Protein AF-A0A7G2K1G3-F1 (afdb_monomer)

Radius of gyration: 15.49 Å; Cα contacts (8 Å, |Δi|>4): 149; chains: 1; bounding box: 40×30×33 Å

InterPro domains:
  IPR025885 PapC, N-terminal domain [PF13954] (9-101)
  IPR037224 PapC, N-terminal domain superfamily [G3DSA:3.10.20.410] (3-102)
  IPR037224 PapC, N-terminal domain superfamily [SSF141729] (5-101)

Structure (mmCIF, N/CA/C/O backbone):
data_AF-A0A7G2K1G3-F1
#
_entry.id   AF-A0A7G2K1G3-F1
#
loop_
_atom_site.group_PDB
_atom_site.id
_atom_site.type_symbol
_atom_site.label_atom_id
_atom_site.label_alt_id
_atom_site.label_comp_id
_atom_site.label_asym_id
_atom_site.label_entity_id
_atom_site.label_seq_id
_atom_site.pdbx_PDB_ins_code
_atom_site.Cartn_x
_atom_site.Cartn_y
_atom_site.Cartn_z
_atom_site.occupancy
_atom_site.B_iso_or_equiv
_atom_site.auth_seq_id
_atom_site.auth_comp_id
_atom_site.auth_asym_id
_atom_site.auth_atom_id
_atom_site.pdbx_PDB_model_num
ATOM 1 N N . ASP A 1 1 ? 24.166 -9.819 -7.428 1.00 55.44 1 ASP A N 1
ATOM 2 C CA . ASP A 1 1 ? 25.303 -9.800 -8.369 1.00 55.44 1 ASP A CA 1
ATOM 3 C C . ASP A 1 1 ? 24.760 -9.718 -9.796 1.00 55.44 1 ASP A C 1
ATOM 5 O O . ASP A 1 1 ? 23.982 -10.578 -10.192 1.00 55.44 1 ASP A O 1
ATOM 9 N N . GLY A 1 2 ? 25.090 -8.649 -10.530 1.00 58.94 2 GLY A N 1
ATOM 10 C CA . GLY A 1 2 ? 24.570 -8.360 -11.876 1.00 58.94 2 GLY A CA 1
ATOM 11 C C . GLY A 1 2 ? 25.213 -9.184 -13.000 1.00 58.94 2 GLY A C 1
ATOM 12 O O . GLY A 1 2 ? 24.825 -9.034 -14.161 1.00 58.94 2 GLY A O 1
ATOM 13 N N . ALA A 1 3 ? 26.178 -10.052 -12.678 1.00 68.38 3 ALA A N 1
ATOM 14 C CA . ALA A 1 3 ? 26.830 -10.943 -13.637 1.00 68.38 3 ALA A CA 1
ATOM 15 C C . ALA A 1 3 ? 25.853 -11.940 -14.290 1.00 68.38 3 ALA A C 1
ATOM 17 O O . ALA A 1 3 ? 25.977 -12.237 -15.475 1.00 68.38 3 ALA A O 1
ATOM 18 N N . TYR A 1 4 ? 24.826 -12.380 -13.557 1.00 69.38 4 TYR A N 1
ATOM 19 C CA . TYR A 1 4 ? 23.810 -13.319 -14.055 1.00 69.38 4 TYR A CA 1
ATOM 20 C C . TYR A 1 4 ? 22.810 -12.700 -15.044 1.00 69.38 4 TYR A C 1
ATOM 22 O O . TYR A 1 4 ? 22.056 -13.423 -15.686 1.00 69.38 4 TYR A O 1
ATOM 30 N N . TRP A 1 5 ? 22.823 -11.373 -15.194 1.00 64.75 5 TRP A N 1
ATOM 31 C CA . TRP A 1 5 ? 21.846 -10.611 -15.981 1.00 64.75 5 TRP A CA 1
ATOM 32 C C . TRP A 1 5 ? 22.501 -9.816 -17.119 1.00 64.75 5 TRP A C 1
ATOM 34 O O . TRP A 1 5 ? 22.005 -8.772 -17.532 1.00 64.75 5 TRP A O 1
ATOM 44 N N . GLY A 1 6 ? 23.647 -10.288 -17.621 1.00 63.69 6 GLY A N 1
ATOM 45 C CA . GLY A 1 6 ? 24.329 -9.668 -18.763 1.00 63.69 6 GLY A CA 1
ATOM 46 C C . GLY A 1 6 ? 25.130 -8.405 -18.426 1.00 63.69 6 GLY A C 1
ATOM 47 O O . GLY A 1 6 ? 25.410 -7.609 -19.322 1.00 63.69 6 GLY A O 1
ATOM 48 N N . GLY A 1 7 ? 25.519 -8.232 -17.158 1.00 55.44 7 GLY A N 1
ATOM 49 C CA . GLY A 1 7 ? 26.252 -7.062 -16.683 1.00 55.44 7 GLY A CA 1
ATOM 50 C C . GLY A 1 7 ? 25.313 -5.868 -16.579 1.00 55.44 7 GLY A C 1
ATOM 51 O O . GLY A 1 7 ? 25.124 -5.141 -17.549 1.00 55.44 7 GLY A O 1
ATOM 52 N N . GLY A 1 8 ? 24.724 -5.684 -15.395 1.00 53.75 8 GLY A N 1
ATOM 53 C CA . GLY A 1 8 ? 23.623 -4.756 -15.097 1.00 53.75 8 GLY A CA 1
ATOM 54 C C . GLY A 1 8 ? 23.668 -3.342 -15.698 1.00 53.75 8 GLY A C 1
ATOM 55 O O . GLY A 1 8 ? 22.626 -2.725 -15.891 1.00 53.75 8 GLY A O 1
ATOM 56 N N . SER A 1 9 ? 24.844 -2.853 -16.084 1.00 54.41 9 SER A N 1
ATOM 57 C CA . SER A 1 9 ? 25.046 -1.592 -16.801 1.00 54.41 9 SER A CA 1
ATOM 58 C C . SER A 1 9 ? 24.515 -1.577 -18.246 1.00 54.41 9 SER A C 1
ATOM 60 O O . SER A 1 9 ? 24.210 -0.503 -18.751 1.00 54.41 9 SER A O 1
ATOM 62 N N . LYS A 1 10 ? 24.384 -2.727 -18.930 1.00 55.06 10 LYS A N 1
ATOM 63 C CA . LYS A 1 10 ? 23.878 -2.789 -20.321 1.00 55.06 10 LYS A CA 1
ATOM 64 C C . LYS A 1 10 ? 22.357 -2.661 -20.442 1.00 55.06 10 LYS A C 1
ATOM 66 O O . LYS A 1 10 ? 21.879 -2.312 -21.515 1.00 55.06 10 LYS A O 1
ATOM 71 N N . LEU A 1 11 ? 21.616 -2.948 -19.371 1.00 61.38 11 LEU A N 1
ATOM 72 C CA . LEU A 1 11 ? 20.148 -2.910 -19.356 1.00 61.38 11 LEU A CA 1
ATOM 73 C C . LEU A 1 11 ? 19.586 -1.654 -18.670 1.00 61.38 11 LEU A C 1
ATOM 75 O O . LEU A 1 11 ? 18.374 -1.476 -18.651 1.00 61.38 11 LEU A O 1
ATOM 79 N N . GLY A 1 12 ? 20.440 -0.795 -18.094 1.00 61.91 12 GLY A N 1
ATOM 80 C CA . GLY A 1 12 ? 19.996 0.386 -17.339 1.00 61.91 12 GLY A CA 1
ATOM 81 C C . GLY A 1 12 ? 19.204 0.046 -16.070 1.00 61.91 12 GLY A C 1
ATOM 82 O O . GLY A 1 12 ? 18.481 0.892 -15.555 1.00 61.91 12 GLY A O 1
ATOM 83 N N . VAL A 1 13 ? 19.315 -1.191 -15.577 1.00 62.62 13 VAL A N 1
ATOM 84 C CA . VAL A 1 13 ? 18.570 -1.676 -14.411 1.00 62.62 13 VAL A CA 1
ATOM 85 C C . VAL A 1 13 ?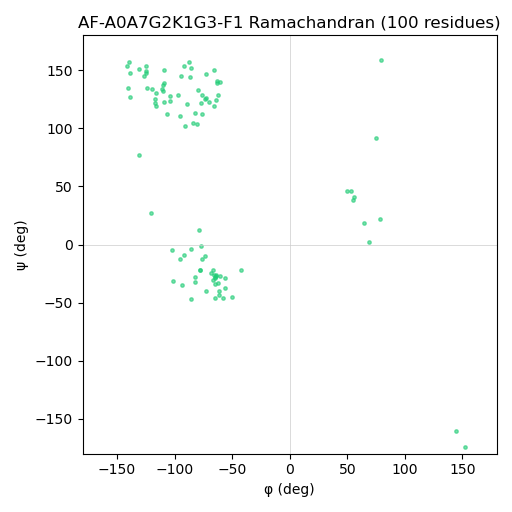 19.370 -1.383 -13.146 1.00 62.62 13 VAL A C 1
ATOM 87 O O . VAL A 1 13 ? 20.498 -1.853 -12.988 1.00 62.62 13 VAL A O 1
ATOM 90 N N . ASP A 1 14 ? 18.777 -0.624 -12.227 1.00 67.62 14 ASP A N 1
ATOM 91 C CA . ASP A 1 14 ? 19.363 -0.341 -10.919 1.00 67.62 14 ASP A CA 1
ATOM 92 C C . ASP A 1 14 ? 19.065 -1.474 -9.925 1.00 67.62 14 ASP A C 1
ATOM 94 O O . ASP A 1 14 ? 17.959 -1.608 -9.395 1.00 67.62 14 ASP A O 1
ATOM 98 N N . PHE A 1 15 ? 20.084 -2.292 -9.654 1.00 68.19 15 PHE A N 1
ATOM 99 C CA . PHE A 1 15 ? 19.970 -3.439 -8.754 1.00 68.19 15 PHE A CA 1
ATOM 100 C C . PHE A 1 15 ? 19.958 -3.069 -7.268 1.00 68.19 15 PHE A C 1
ATOM 102 O O . PHE A 1 15 ? 19.623 -3.918 -6.441 1.00 68.19 15 PHE A O 1
ATOM 109 N N . SER A 1 16 ? 20.302 -1.827 -6.906 1.00 67.19 16 SER A N 1
ATOM 110 C CA . SER A 1 16 ? 20.270 -1.382 -5.508 1.00 67.19 16 SER A CA 1
ATOM 111 C C . SER A 1 16 ? 18.859 -1.469 -4.911 1.00 67.19 16 SER A C 1
ATOM 113 O O . SER A 1 16 ? 18.703 -1.725 -3.714 1.00 67.19 16 SER A O 1
ATOM 115 N N . ARG A 1 17 ? 17.836 -1.374 -5.771 1.00 65.75 17 ARG A N 1
ATOM 116 C CA . ARG A 1 17 ? 16.416 -1.478 -5.422 1.00 65.75 17 ARG A CA 1
ATOM 117 C C . ARG A 1 17 ? 16.027 -2.862 -4.890 1.00 65.75 17 ARG A C 1
ATOM 119 O O . ARG A 1 17 ? 15.140 -2.940 -4.052 1.00 65.75 17 ARG A O 1
ATOM 126 N N . PHE A 1 18 ? 16.717 -3.936 -5.287 1.00 68.25 18 PHE A N 1
ATOM 127 C CA . PHE A 1 18 ? 16.395 -5.314 -4.869 1.00 68.25 18 PHE A CA 1
ATOM 128 C C . PHE A 1 18 ? 17.137 -5.783 -3.612 1.00 68.25 18 PHE A C 1
ATOM 130 O O . PHE A 1 18 ? 16.811 -6.828 -3.056 1.00 68.25 18 PHE A O 1
ATOM 137 N N . ASN A 1 19 ? 18.119 -5.023 -3.125 1.00 64.44 19 ASN A N 1
ATOM 138 C CA . ASN A 1 19 ? 18.902 -5.391 -1.938 1.00 64.44 19 ASN A CA 1
ATOM 139 C C . ASN A 1 19 ? 18.169 -5.104 -0.611 1.00 64.44 19 ASN A C 1
ATOM 141 O O . ASN A 1 19 ? 18.787 -5.108 0.454 1.00 64.44 19 ASN A O 1
ATOM 145 N N . GLN A 1 20 ? 16.865 -4.821 -0.657 1.00 64.31 20 GLN A N 1
ATOM 146 C CA . GLN A 1 20 ? 16.078 -4.352 0.480 1.00 64.31 20 GLN A CA 1
ATOM 147 C C . GLN A 1 20 ? 14.844 -5.237 0.690 1.00 64.31 20 GLN A C 1
ATOM 149 O O . GLN A 1 20 ? 14.261 -5.746 -0.265 1.00 64.31 20 GLN A O 1
ATOM 154 N N . LYS A 1 21 ? 14.441 -5.445 1.952 1.00 62.66 21 LYS A N 1
ATOM 155 C CA . LYS A 1 21 ? 13.240 -6.236 2.273 1.00 62.66 21 LYS A CA 1
ATOM 156 C C . LYS A 1 21 ? 11.988 -5.566 1.696 1.00 62.66 21 LYS A C 1
ATOM 158 O O . LYS A 1 21 ? 11.842 -4.355 1.829 1.00 62.66 21 LYS A O 1
ATOM 163 N N . ASN A 1 22 ? 11.082 -6.377 1.143 1.00 63.59 22 ASN A N 1
ATOM 164 C CA . ASN A 1 22 ? 9.821 -5.939 0.533 1.00 63.59 22 ASN A CA 1
ATOM 165 C C . ASN A 1 22 ? 10.014 -4.886 -0.582 1.00 63.59 22 ASN A C 1
ATOM 167 O O . ASN A 1 22 ? 9.296 -3.891 -0.658 1.00 63.59 22 ASN A O 1
ATOM 171 N N . ALA A 1 23 ? 11.040 -5.082 -1.413 1.00 74.88 23 ALA A N 1
ATOM 172 C CA . ALA A 1 23 ? 11.273 -4.258 -2.587 1.00 74.88 23 ALA A CA 1
ATOM 173 C C . ALA A 1 23 ? 10.239 -4.566 -3.678 1.00 74.88 23 ALA A C 1
ATOM 175 O O . ALA A 1 23 ? 10.092 -5.709 -4.110 1.00 74.88 23 ALA A O 1
ATOM 176 N N . VAL A 1 24 ? 9.561 -3.524 -4.144 1.00 86.81 24 VAL A N 1
ATOM 177 C CA . VAL A 1 24 ? 8.601 -3.553 -5.249 1.00 86.81 24 VAL A CA 1
ATOM 178 C C . VAL A 1 24 ? 9.033 -2.527 -6.292 1.00 86.81 24 VAL A C 1
ATOM 180 O O . VAL A 1 24 ? 9.690 -1.538 -5.959 1.00 86.81 24 VAL A O 1
ATOM 183 N N . LEU A 1 25 ? 8.732 -2.786 -7.562 1.00 88.56 25 LEU A N 1
ATOM 184 C CA . LEU A 1 25 ? 8.952 -1.810 -8.625 1.00 88.56 25 LEU A CA 1
ATOM 185 C C . LEU A 1 25 ? 7.741 -0.870 -8.716 1.00 88.56 25 LEU A C 1
ATOM 187 O O . LEU A 1 25 ? 6.633 -1.268 -8.355 1.00 88.56 25 LEU A O 1
ATOM 191 N N . PRO A 1 26 ? 7.921 0.378 -9.174 1.00 91.62 26 PRO A N 1
ATOM 192 C CA . PRO A 1 26 ? 6.783 1.241 -9.452 1.00 91.62 26 PRO A CA 1
ATOM 193 C C . PRO A 1 26 ? 5.934 0.625 -10.571 1.00 91.62 26 PRO A C 1
ATOM 195 O O . PRO A 1 26 ? 6.462 0.066 -11.535 1.00 91.62 26 PRO A O 1
ATOM 198 N N . GLY A 1 27 ? 4.616 0.725 -10.442 1.00 93.12 27 GLY A N 1
ATOM 199 C CA . GLY A 1 27 ? 3.674 0.123 -11.375 1.00 93.12 27 GLY A CA 1
ATOM 200 C C . GLY A 1 27 ? 2.334 -0.216 -10.738 1.00 93.12 27 GLY A C 1
ATOM 201 O O . GLY A 1 27 ? 2.072 0.103 -9.576 1.00 93.12 27 GLY A O 1
ATOM 202 N N . GLU A 1 28 ? 1.490 -0.877 -11.523 1.00 94.81 28 GLU A N 1
ATOM 203 C CA . GLU A 1 28 ? 0.190 -1.377 -11.087 1.00 94.81 28 GLU A CA 1
ATOM 204 C C . GLU A 1 28 ? 0.201 -2.900 -10.984 1.00 94.81 28 GLU A C 1
ATOM 206 O O . GLU A 1 28 ? 0.747 -3.588 -11.849 1.00 94.81 28 GLU A O 1
ATOM 211 N N . TYR A 1 29 ? -0.422 -3.421 -9.930 1.00 93.94 29 TYR A N 1
ATOM 212 C CA . TYR A 1 29 ? -0.458 -4.848 -9.630 1.00 93.94 29 TYR A CA 1
ATOM 213 C C . TYR A 1 29 ? -1.850 -5.236 -9.145 1.00 93.94 29 TYR A C 1
ATOM 215 O O . TYR A 1 29 ? -2.357 -4.650 -8.191 1.00 93.94 29 TYR A O 1
ATOM 223 N N . ASP A 1 30 ? -2.460 -6.241 -9.764 1.00 94.94 30 ASP A N 1
ATOM 224 C CA . ASP A 1 30 ? -3.663 -6.859 -9.210 1.00 94.94 30 ASP A CA 1
ATOM 225 C C . ASP A 1 30 ? -3.243 -7.779 -8.056 1.00 94.94 30 ASP A C 1
ATOM 227 O O . ASP A 1 30 ? -2.422 -8.680 -8.243 1.00 94.94 30 ASP A O 1
ATOM 231 N N . ALA A 1 31 ? -3.764 -7.526 -6.854 1.00 93.88 31 ALA A N 1
ATOM 232 C CA . ALA A 1 31 ? -3.347 -8.236 -5.649 1.00 93.88 31 ALA A CA 1
ATOM 233 C C . ALA A 1 31 ? -4.524 -8.589 -4.737 1.00 93.88 31 ALA A C 1
ATOM 235 O O . ALA A 1 31 ? -5.494 -7.836 -4.617 1.00 93.88 31 ALA A O 1
ATOM 236 N N . GLU A 1 32 ? -4.386 -9.719 -4.041 1.00 95.44 32 GLU A N 1
ATOM 237 C CA . GLU A 1 32 ? -5.248 -10.081 -2.921 1.00 95.44 32 GLU A CA 1
ATOM 238 C C . GLU A 1 32 ? -4.894 -9.213 -1.703 1.00 95.44 32 GLU A C 1
ATOM 240 O O . GLU A 1 32 ? -3.745 -9.177 -1.260 1.00 95.44 32 GLU A O 1
ATOM 245 N N . VAL A 1 33 ? -5.884 -8.528 -1.132 1.00 95.31 33 VAL A N 1
ATOM 246 C CA . VAL A 1 33 ? -5.717 -7.695 0.061 1.00 95.31 33 VAL A CA 1
ATOM 247 C C . VAL A 1 33 ? -6.275 -8.403 1.285 1.00 95.31 33 VAL A C 1
ATOM 249 O O . VAL A 1 33 ? -7.436 -8.827 1.332 1.00 95.31 33 VAL A O 1
ATOM 252 N N . ARG A 1 34 ? -5.432 -8.479 2.318 1.00 95.00 34 ARG A N 1
ATOM 253 C CA . ARG A 1 34 ? -5.781 -8.971 3.650 1.00 95.00 34 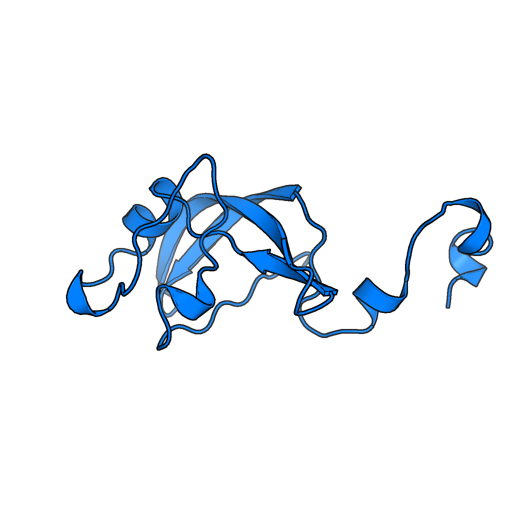ARG A CA 1
ATOM 254 C C . ARG A 1 34 ? -5.559 -7.882 4.687 1.00 95.00 34 ARG A C 1
ATOM 256 O O . ARG A 1 34 ? -4.496 -7.273 4.727 1.00 95.00 34 ARG A O 1
ATOM 263 N N . VAL A 1 35 ? -6.536 -7.694 5.567 1.00 93.69 35 VAL A N 1
ATOM 264 C CA . VAL A 1 35 ? -6.453 -6.768 6.704 1.00 93.69 35 VAL A CA 1
ATOM 265 C C . VAL A 1 35 ? -6.563 -7.585 7.977 1.00 93.69 35 VAL A C 1
ATOM 267 O O . VAL A 1 35 ? -7.535 -8.316 8.156 1.00 93.69 35 VAL A O 1
ATOM 270 N N . ASN A 1 36 ? -5.554 -7.506 8.847 1.00 92.12 36 ASN A N 1
ATOM 271 C CA . ASN A 1 36 ? -5.488 -8.298 10.082 1.00 92.12 36 ASN A CA 1
ATOM 272 C C . ASN A 1 36 ? -5.756 -9.796 9.839 1.00 92.12 36 ASN A C 1
ATOM 274 O O . ASN A 1 36 ? -6.527 -10.434 10.551 1.00 92.12 36 ASN A O 1
ATOM 278 N N . ASN A 1 37 ? -5.120 -10.347 8.799 1.00 92.56 37 ASN A N 1
ATOM 279 C CA . ASN A 1 37 ? -5.243 -11.741 8.359 1.00 92.56 37 ASN A CA 1
ATOM 280 C C . ASN A 1 37 ? -6.602 -12.142 7.742 1.00 92.56 37 ASN A C 1
ATOM 282 O O . ASN A 1 37 ? -6.772 -13.296 7.344 1.00 92.56 37 ASN A O 1
ATOM 286 N N . VAL A 1 38 ? -7.547 -11.207 7.605 1.00 95.06 38 VAL A N 1
ATOM 287 C CA . VAL A 1 38 ? -8.862 -11.429 6.986 1.00 95.06 38 VAL A CA 1
ATOM 288 C C . VAL A 1 38 ? -8.836 -10.992 5.524 1.00 95.06 38 VAL A C 1
ATOM 290 O O . VAL A 1 38 ? -8.445 -9.867 5.220 1.00 95.06 38 VAL A O 1
ATOM 293 N N . LEU A 1 39 ? -9.272 -11.875 4.623 1.00 95.12 39 LEU A N 1
ATOM 294 C CA . LEU A 1 39 ? -9.416 -11.582 3.197 1.00 95.12 39 LEU A CA 1
ATOM 295 C C . LEU A 1 39 ? -10.479 -10.499 2.969 1.00 95.12 39 LEU A C 1
ATOM 297 O O . LEU A 1 39 ? -11.625 -10.671 3.381 1.00 95.12 39 LEU A O 1
ATOM 301 N N . LYS A 1 40 ? -10.099 -9.411 2.294 1.00 95.44 40 LYS A N 1
ATOM 302 C CA . LYS A 1 40 ? -11.013 -8.334 1.883 1.00 95.44 40 LYS A CA 1
ATOM 303 C C . LYS A 1 40 ? -11.404 -8.430 0.409 1.00 95.44 40 LYS A C 1
ATOM 305 O O . LYS A 1 40 ? -12.531 -8.096 0.062 1.00 95.44 40 LYS A O 1
ATOM 310 N N . GLY A 1 41 ? -10.515 -8.941 -0.441 1.00 95.25 41 GLY A N 1
ATOM 311 C CA . GLY A 1 41 ? -10.785 -9.158 -1.861 1.00 95.25 41 GLY A CA 1
ATOM 312 C C . GLY A 1 41 ? -9.558 -8.904 -2.723 1.00 95.25 41 GLY A C 1
ATOM 313 O O . GLY A 1 41 ? -8.437 -8.912 -2.222 1.00 95.25 41 GLY A O 1
ATOM 314 N N . ASN A 1 42 ? -9.785 -8.678 -4.016 1.00 96.06 42 ASN A N 1
ATOM 315 C CA . ASN A 1 42 ? -8.739 -8.323 -4.970 1.00 96.06 42 ASN A CA 1
ATOM 316 C C . ASN A 1 42 ? -8.920 -6.874 -5.413 1.00 96.06 42 ASN A C 1
ATOM 318 O O . ASN A 1 42 ? -10.034 -6.475 -5.758 1.00 96.06 42 ASN A O 1
ATOM 322 N N . VAL A 1 43 ? -7.837 -6.105 -5.435 1.00 96.00 43 VAL A N 1
ATOM 323 C CA . VAL A 1 43 ? -7.830 -4.720 -5.919 1.00 96.00 43 VAL A CA 1
ATOM 324 C C . VAL A 1 43 ? -6.544 -4.448 -6.680 1.00 96.00 43 VAL A C 1
ATOM 326 O O . VAL A 1 43 ? -5.508 -5.073 -6.437 1.00 96.00 43 VAL A O 1
ATOM 329 N N . ARG A 1 44 ? -6.619 -3.496 -7.606 1.00 96.06 44 ARG A N 1
ATOM 330 C CA . ARG A 1 44 ? -5.448 -2.971 -8.289 1.00 96.06 44 ARG A CA 1
ATOM 331 C C . ARG A 1 44 ? -4.693 -2.028 -7.360 1.00 96.06 44 ARG A C 1
ATOM 333 O O . ARG A 1 44 ? -5.191 -0.963 -7.004 1.00 96.06 44 ARG A O 1
ATOM 340 N N . LEU A 1 45 ? -3.499 -2.438 -6.959 1.00 96.00 45 LEU A N 1
ATOM 341 C CA . LEU A 1 45 ? -2.564 -1.633 -6.188 1.00 96.00 45 LEU A CA 1
ATOM 342 C C . LEU A 1 45 ? -1.707 -0.793 -7.129 1.00 96.00 45 LEU A C 1
ATOM 344 O O . LEU A 1 45 ? -1.293 -1.272 -8.184 1.00 96.00 45 LEU A O 1
ATOM 348 N N . ARG A 1 46 ? -1.378 0.428 -6.706 1.00 96.44 46 ARG A N 1
ATOM 349 C CA . ARG A 1 46 ? -0.435 1.310 -7.396 1.00 96.44 46 ARG A CA 1
ATOM 350 C C . ARG A 1 46 ? 0.760 1.580 -6.495 1.00 96.44 46 ARG A C 1
ATOM 352 O O . ARG A 1 46 ? 0.595 2.057 -5.374 1.00 96.44 46 ARG A O 1
ATOM 359 N N . PHE A 1 47 ? 1.955 1.311 -7.002 1.00 95.50 47 PHE A N 1
ATOM 360 C CA . PHE A 1 47 ? 3.213 1.709 -6.383 1.00 95.50 47 PHE A CA 1
ATOM 361 C C . PHE A 1 47 ? 3.866 2.800 -7.229 1.00 95.50 47 PHE A C 1
ATOM 363 O O . PHE A 1 47 ? 3.960 2.664 -8.449 1.00 95.50 47 PHE A O 1
ATOM 370 N N . ALA A 1 48 ? 4.320 3.878 -6.597 1.00 94.19 48 ALA A N 1
ATOM 371 C CA . ALA A 1 48 ? 4.988 4.989 -7.275 1.00 94.19 48 ALA A CA 1
ATOM 372 C C . ALA A 1 48 ? 6.359 5.257 -6.656 1.00 94.19 48 ALA A C 1
ATOM 374 O O . ALA A 1 48 ? 6.536 5.060 -5.454 1.00 94.19 48 ALA A O 1
ATOM 375 N N . ASP A 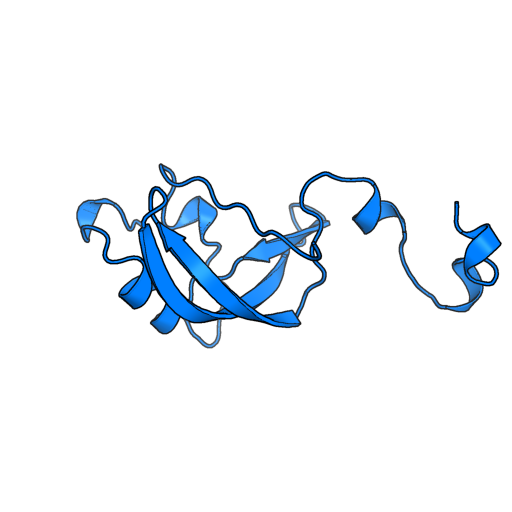1 49 ? 7.315 5.707 -7.473 1.00 92.75 49 ASP A N 1
ATOM 376 C CA . ASP A 1 49 ? 8.629 6.129 -6.987 1.00 92.75 49 ASP A CA 1
ATOM 377 C C . ASP A 1 49 ? 8.471 7.331 -6.040 1.00 92.75 49 ASP A C 1
ATOM 379 O O . ASP A 1 49 ? 7.818 8.325 -6.359 1.00 92.75 49 ASP A O 1
ATOM 383 N N . ASN A 1 50 ? 9.072 7.217 -4.861 1.00 90.19 50 ASN A N 1
ATOM 384 C CA . ASN A 1 50 ? 9.172 8.260 -3.857 1.00 90.19 50 ASN A CA 1
ATOM 385 C C . ASN A 1 50 ? 10.617 8.772 -3.839 1.00 90.19 50 ASN A C 1
ATOM 387 O O . ASN A 1 50 ? 11.532 8.054 -3.427 1.00 90.19 50 ASN A O 1
ATOM 391 N N . ASP A 1 51 ? 10.818 10.017 -4.271 1.00 87.62 51 ASP A N 1
ATOM 392 C CA . ASP A 1 51 ? 12.142 10.641 -4.350 1.00 87.62 51 ASP A CA 1
ATOM 393 C C . ASP A 1 51 ? 12.807 10.819 -2.975 1.00 87.62 51 ASP A C 1
ATOM 395 O O . ASP A 1 51 ? 14.032 10.804 -2.874 1.00 87.62 51 ASP A O 1
ATOM 399 N N . GLU A 1 52 ? 12.042 10.942 -1.889 1.00 87.69 52 GLU A N 1
ATOM 400 C CA . GLU A 1 52 ? 12.613 11.088 -0.546 1.00 87.69 52 GLU A CA 1
ATOM 401 C C . GLU A 1 52 ? 13.215 9.775 -0.048 1.00 87.69 52 GLU A C 1
ATOM 403 O O . GLU A 1 52 ? 14.277 9.757 0.576 1.00 87.69 52 GLU A O 1
ATOM 408 N N . THR A 1 53 ? 12.536 8.659 -0.321 1.00 86.62 53 THR A N 1
ATOM 409 C CA . THR A 1 53 ? 12.972 7.337 0.145 1.00 86.62 53 THR A CA 1
ATOM 410 C C . THR A 1 53 ? 13.786 6.578 -0.895 1.00 86.62 53 THR A C 1
ATOM 412 O O . THR A 1 53 ? 14.433 5.589 -0.538 1.00 86.62 53 THR A O 1
ATOM 415 N N . GLN A 1 54 ? 13.795 7.062 -2.144 1.00 84.94 54 GLN A N 1
ATOM 416 C CA . GLN A 1 54 ? 14.382 6.425 -3.325 1.00 84.94 54 GLN A CA 1
ATOM 417 C C . GLN A 1 54 ? 13.823 5.006 -3.544 1.00 84.94 54 GLN A C 1
ATOM 419 O O . GLN A 1 54 ? 14.554 4.071 -3.882 1.00 84.94 54 GLN A O 1
ATOM 424 N N . ARG A 1 55 ? 12.521 4.820 -3.284 1.00 85.81 55 ARG A N 1
ATOM 425 C CA . AR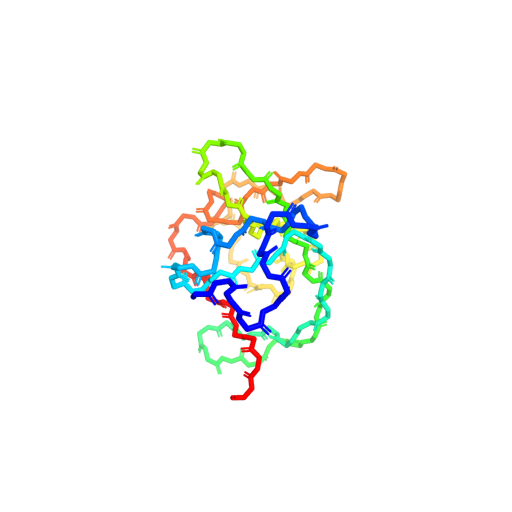G A 1 55 ? 11.818 3.527 -3.361 1.00 85.81 55 ARG A CA 1
ATOM 426 C C . ARG A 1 55 ? 10.439 3.686 -3.972 1.00 85.81 55 ARG A C 1
ATOM 428 O O . ARG A 1 55 ? 9.834 4.742 -3.847 1.00 85.81 55 ARG A O 1
ATOM 435 N N . ALA A 1 56 ? 9.908 2.602 -4.527 1.00 90.75 56 ALA A N 1
ATOM 436 C CA . ALA A 1 56 ? 8.492 2.541 -4.837 1.00 90.75 56 ALA A CA 1
ATOM 437 C C . ALA A 1 56 ? 7.679 2.303 -3.556 1.00 90.75 56 ALA A C 1
ATOM 439 O O . ALA A 1 56 ? 7.967 1.379 -2.792 1.00 90.75 56 ALA A O 1
ATOM 440 N N . GLU A 1 57 ? 6.663 3.126 -3.322 1.00 93.00 57 GLU A N 1
ATOM 441 C CA . GLU A 1 57 ? 5.782 3.028 -2.159 1.00 93.00 57 GLU A CA 1
ATOM 442 C C . GLU A 1 57 ? 4.315 2.932 -2.576 1.00 93.00 57 GLU A C 1
ATOM 444 O O . GLU A 1 57 ? 3.929 3.372 -3.658 1.00 93.00 57 GLU A O 1
ATOM 449 N N . LEU A 1 58 ? 3.501 2.315 -1.715 1.00 95.50 58 LEU A N 1
ATOM 450 C CA . LEU A 1 58 ? 2.083 2.084 -1.973 1.00 95.50 58 LEU A CA 1
ATOM 451 C C . LEU A 1 58 ? 1.305 3.405 -1.942 1.00 95.50 58 LEU A C 1
ATOM 453 O O . LEU A 1 58 ? 1.274 4.091 -0.914 1.00 95.50 58 LEU A O 1
ATOM 457 N N . CYS A 1 59 ? 0.627 3.710 -3.045 1.00 96.75 59 CYS A N 1
ATOM 458 C CA . CYS A 1 59 ? -0.363 4.773 -3.112 1.00 96.75 59 CYS A CA 1
ATOM 459 C C . CYS A 1 59 ? -1.684 4.285 -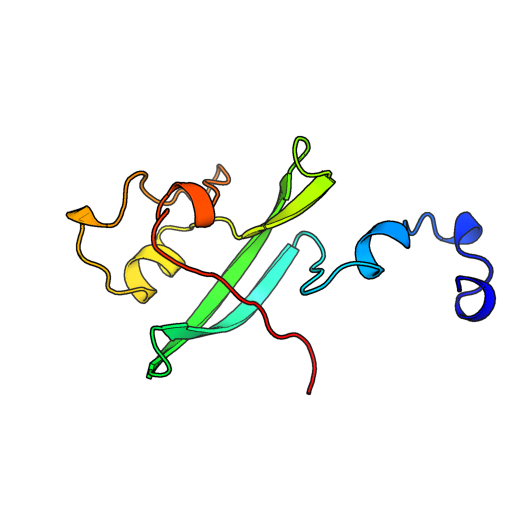2.510 1.00 96.7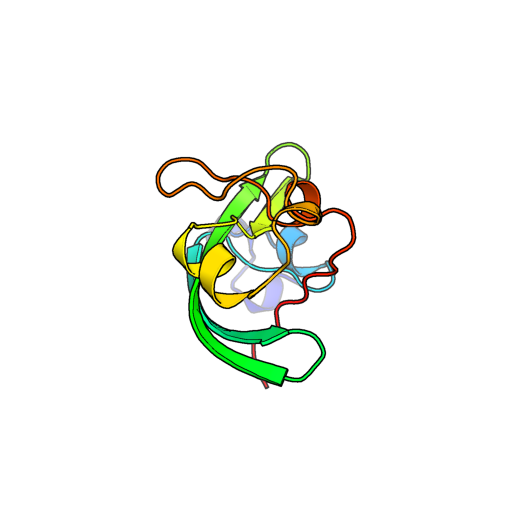5 59 CYS A C 1
ATOM 461 O O . CYS A 1 59 ? -2.179 3.206 -2.839 1.00 96.75 59 CYS A O 1
ATOM 463 N N . LEU A 1 60 ? -2.279 5.104 -1.651 1.00 97.31 60 LEU A N 1
ATOM 464 C CA . LEU A 1 60 ? -3.647 4.943 -1.200 1.00 97.31 60 LEU A CA 1
ATOM 465 C C . LEU A 1 60 ? -4.578 5.498 -2.278 1.00 97.31 60 LEU A C 1
ATOM 467 O O . LEU A 1 60 ? -4.727 6.710 -2.407 1.00 97.31 60 LEU A O 1
ATOM 471 N N . THR A 1 61 ? -5.200 4.608 -3.041 1.00 96.75 61 THR A N 1
ATOM 472 C CA . THR A 1 61 ? -6.295 4.962 -3.951 1.00 96.75 61 THR A CA 1
ATOM 473 C C . THR A 1 61 ? -7.633 4.906 -3.207 1.00 96.75 61 THR A C 1
ATOM 475 O O . THR A 1 61 ? -7.741 4.182 -2.209 1.00 96.75 61 THR A O 1
ATOM 478 N N . PRO A 1 62 ? -8.676 5.615 -3.672 1.00 95.00 62 PRO A N 1
ATOM 479 C CA . PRO A 1 62 ? -10.036 5.468 -3.158 1.00 95.00 62 PRO A CA 1
ATOM 480 C C . PRO A 1 62 ? -10.498 4.006 -3.098 1.00 95.00 62 PRO A C 1
ATOM 482 O O . PRO A 1 62 ? -10.986 3.564 -2.061 1.00 95.00 62 PRO A O 1
ATOM 485 N N . ALA A 1 63 ? -10.253 3.227 -4.158 1.00 94.50 63 ALA A N 1
ATOM 486 C CA . ALA A 1 63 ? -10.630 1.814 -4.213 1.00 94.50 63 ALA A CA 1
ATOM 487 C C . ALA A 1 63 ? -9.937 0.967 -3.130 1.00 94.50 63 ALA A C 1
ATOM 489 O O . ALA A 1 63 ? -10.578 0.142 -2.474 1.00 94.50 63 ALA A O 1
ATOM 490 N N . LEU A 1 64 ? -8.633 1.178 -2.907 1.00 96.12 64 LEU A N 1
ATOM 491 C CA . LEU A 1 64 ? -7.916 0.507 -1.824 1.00 96.12 64 LEU A CA 1
ATOM 492 C C . LEU A 1 64 ? -8.452 0.960 -0.464 1.00 96.12 64 LEU A C 1
ATOM 494 O O . LEU A 1 64 ? -8.708 0.125 0.398 1.00 96.12 64 LEU A O 1
ATOM 498 N N . GLN A 1 65 ? -8.645 2.264 -0.271 1.00 95.12 65 GLN A N 1
ATOM 499 C CA . GLN A 1 65 ? -9.122 2.819 0.992 1.00 95.12 65 GLN A CA 1
ATOM 500 C C . GLN A 1 65 ? -10.480 2.238 1.401 1.00 95.12 65 GLN A C 1
ATOM 502 O O . GLN A 1 65 ? -10.649 1.847 2.555 1.00 95.12 65 GLN A O 1
ATOM 507 N N . GLU A 1 66 ? -11.428 2.158 0.466 1.00 92.94 66 GLU A N 1
ATOM 508 C CA . GLU A 1 66 ? -12.735 1.542 0.703 1.00 92.94 66 GLU A CA 1
ATOM 509 C C . GLU A 1 66 ? -12.600 0.059 1.073 1.00 92.94 66 GLU A C 1
ATOM 511 O O . GLU A 1 66 ? -13.257 -0.408 2.002 1.00 92.94 66 GLU A O 1
ATOM 516 N N . MET A 1 67 ? -11.694 -0.672 0.416 1.00 94.06 67 MET A N 1
ATOM 517 C CA . MET A 1 67 ? -11.453 -2.092 0.691 1.00 94.06 67 MET A CA 1
ATOM 518 C C . MET A 1 67 ? -10.843 -2.359 2.074 1.00 94.06 67 MET A C 1
ATOM 520 O O . MET A 1 67 ? -11.090 -3.418 2.662 1.00 94.06 67 MET A O 1
ATOM 524 N N . LEU A 1 68 ? -10.043 -1.428 2.604 1.00 92.31 68 LEU A N 1
ATOM 525 C CA . LEU A 1 68 ? -9.434 -1.587 3.926 1.00 92.31 68 LEU A CA 1
ATOM 526 C C . LEU A 1 68 ? -10.474 -1.569 5.055 1.00 92.31 68 LEU A C 1
ATOM 528 O O . LEU A 1 68 ? -10.198 -2.139 6.113 1.00 92.31 68 LEU A O 1
ATOM 532 N N . ASP A 1 69 ? -11.659 -0.986 4.816 1.00 88.31 69 ASP A N 1
ATOM 533 C CA . ASP A 1 69 ? -12.799 -0.997 5.745 1.00 88.31 69 ASP A CA 1
ATOM 534 C C . ASP A 1 69 ? -12.401 -0.493 7.148 1.00 88.31 69 ASP A C 1
ATOM 536 O O . ASP A 1 69 ? -12.662 -1.112 8.181 1.00 88.31 69 ASP A O 1
ATOM 540 N N . LEU A 1 70 ? -11.661 0.619 7.165 1.00 88.44 70 LEU A N 1
ATOM 541 C CA . LEU A 1 70 ? -11.157 1.255 8.380 1.00 88.44 70 LEU A CA 1
ATOM 542 C C . LEU A 1 70 ? -12.128 2.319 8.886 1.00 88.44 70 LEU A C 1
ATOM 544 O O . LEU A 1 70 ? -12.837 2.973 8.117 1.00 88.44 70 LEU A O 1
ATOM 548 N N . GLU A 1 71 ? -12.091 2.576 10.193 1.00 89.44 71 GLU A N 1
ATOM 549 C CA . GLU A 1 71 ? -12.757 3.750 10.743 1.00 89.44 71 GLU A CA 1
ATOM 550 C C . GLU A 1 71 ? -12.174 5.037 10.144 1.00 89.44 71 GLU A C 1
ATOM 552 O O . GLU A 1 71 ? -10.959 5.201 10.025 1.00 89.44 71 GLU A O 1
ATOM 557 N N . LYS A 1 72 ? -13.042 6.010 9.841 1.00 86.31 72 LYS A N 1
ATOM 558 C CA . LYS A 1 72 ? -12.627 7.306 9.274 1.00 86.31 72 LYS A CA 1
ATOM 559 C C . LYS A 1 72 ? -11.596 8.040 10.141 1.00 86.31 72 LYS A C 1
ATOM 561 O O . LYS A 1 72 ? -10.795 8.800 9.617 1.00 86.31 72 LYS A O 1
ATOM 566 N N . SER A 1 73 ? -11.612 7.813 11.455 1.0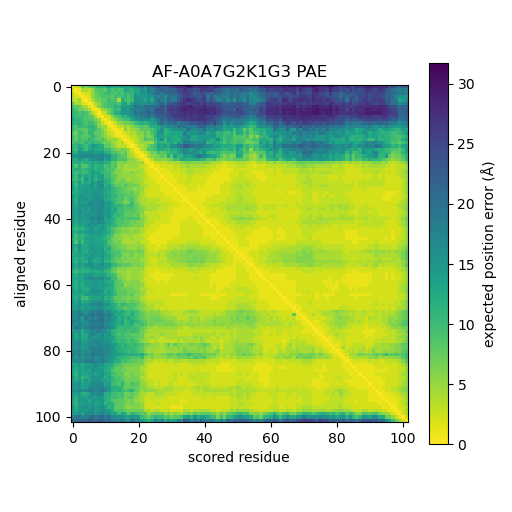0 90.25 73 SER A N 1
ATOM 567 C CA . SER A 1 73 ? -10.675 8.378 12.439 1.00 90.25 73 SER A CA 1
ATOM 568 C C . SER A 1 73 ? -9.225 7.896 12.256 1.00 90.25 73 SER A C 1
ATOM 570 O O . SER A 1 73 ? -8.283 8.631 12.591 1.00 90.25 73 SER A O 1
ATOM 572 N N . ALA A 1 74 ? -9.046 6.687 11.713 1.00 90.19 74 ALA A N 1
ATOM 573 C CA . ALA A 1 74 ? -7.748 6.078 11.437 1.00 90.19 74 ALA A CA 1
ATOM 574 C C . ALA A 1 74 ? -7.091 6.648 10.168 1.00 90.19 74 ALA A C 1
ATOM 576 O O . ALA A 1 74 ? -5.870 6.596 10.030 1.00 90.19 74 ALA A O 1
ATOM 577 N N . ILE A 1 75 ? -7.888 7.230 9.266 1.00 93.56 75 ILE A N 1
ATOM 578 C CA . ILE A 1 75 ? -7.435 7.780 7.987 1.00 93.56 75 ILE A CA 1
ATOM 579 C C . ILE A 1 75 ? -7.178 9.283 8.149 1.00 93.56 75 ILE A C 1
ATOM 581 O O . ILE A 1 75 ? -8.101 10.080 8.317 1.00 93.56 75 ILE A O 1
ATOM 585 N N . LYS A 1 76 ? -5.908 9.688 8.098 1.00 95.19 76 LYS A N 1
ATOM 586 C CA . LYS A 1 76 ? -5.471 11.091 8.192 1.00 95.19 76 LYS A CA 1
ATOM 587 C C . LYS A 1 76 ? -5.563 11.836 6.866 1.00 95.19 76 LYS A C 1
ATOM 589 O O . LYS A 1 76 ? -5.757 13.048 6.873 1.00 95.19 76 LYS A O 1
ATOM 594 N N . GLN A 1 77 ? -5.454 11.121 5.750 1.00 94.50 77 GLN A N 1
ATOM 595 C CA . GLN A 1 77 ? -5.547 11.678 4.405 1.00 94.50 77 GLN A CA 1
ATOM 596 C C . GLN A 1 77 ? -6.326 10.721 3.508 1.00 94.50 77 GLN A C 1
ATOM 598 O O . GLN A 1 77 ? -6.104 9.514 3.561 1.00 94.50 77 GLN A O 1
ATOM 603 N N . GLN A 1 78 ? -7.256 11.261 2.723 1.00 93.44 78 GLN A N 1
ATOM 604 C CA . GLN A 1 78 ? -8.050 10.461 1.795 1.00 93.44 78 GLN A CA 1
ATOM 605 C C . GLN A 1 78 ? -7.196 10.025 0.605 1.00 93.44 78 GLN A C 1
ATOM 607 O O . GLN A 1 78 ? -6.311 10.764 0.181 1.00 93.44 78 GLN A O 1
ATOM 612 N N . GLY A 1 79 ? -7.473 8.837 0.082 1.00 90.69 79 GLY A N 1
ATOM 613 C CA . GLY A 1 79 ? -6.853 8.352 -1.137 1.00 90.69 79 GLY A CA 1
ATOM 614 C C . GLY A 1 79 ? -7.253 9.180 -2.354 1.00 90.69 79 GLY A C 1
ATOM 615 O O . GLY A 1 79 ? -8.361 9.714 -2.425 1.00 90.69 79 GLY A O 1
ATOM 616 N N . GLU A 1 80 ? -6.351 9.253 -3.325 1.00 92.44 80 GLU A N 1
ATOM 617 C CA . GLU A 1 80 ? -6.537 9.985 -4.579 1.00 92.44 80 GLU A CA 1
ATOM 618 C C . GLU A 1 80 ? -6.157 9.096 -5.772 1.00 92.44 80 GLU A C 1
ATOM 620 O O . GLU A 1 80 ? -5.338 8.185 -5.644 1.00 92.44 80 GLU A O 1
ATOM 625 N N . GLU A 1 81 ? -6.786 9.328 -6.928 1.00 89.00 81 GLU A N 1
ATOM 626 C CA . GLU A 1 81 ? -6.496 8.578 -8.163 1.00 89.00 81 GLU A CA 1
ATOM 627 C C . GLU A 1 81 ? -5.318 9.197 -8.932 1.00 89.00 81 GLU A C 1
ATOM 629 O O . GLU A 1 81 ? -4.389 8.502 -9.342 1.00 89.00 81 GLU A O 1
ATOM 634 N N . ASP A 1 82 ? -5.323 10.522 -9.103 1.00 86.44 82 ASP A N 1
ATOM 635 C CA . ASP A 1 82 ? -4.352 11.218 -9.956 1.00 86.44 82 ASP A CA 1
ATOM 636 C C . ASP A 1 82 ? -3.012 11.472 -9.248 1.00 86.44 82 ASP A C 1
ATOM 638 O O . ASP A 1 82 ? -1.949 11.438 -9.877 1.00 86.44 82 ASP A O 1
ATOM 642 N N . SER A 1 83 ? -3.046 11.682 -7.930 1.00 89.88 83 SER A N 1
ATOM 643 C CA . SER A 1 83 ? -1.871 11.923 -7.091 1.00 89.88 83 SER A CA 1
ATOM 644 C C . SER A 1 83 ? -1.593 10.725 -6.176 1.00 89.88 83 SER A C 1
ATOM 646 O O . SER A 1 83 ? -2.500 9.982 -5.803 1.00 89.88 83 SER A O 1
ATOM 648 N N . CYS A 1 84 ? -0.323 10.495 -5.829 1.00 94.00 84 CYS A N 1
ATOM 649 C CA . CYS A 1 84 ? 0.025 9.403 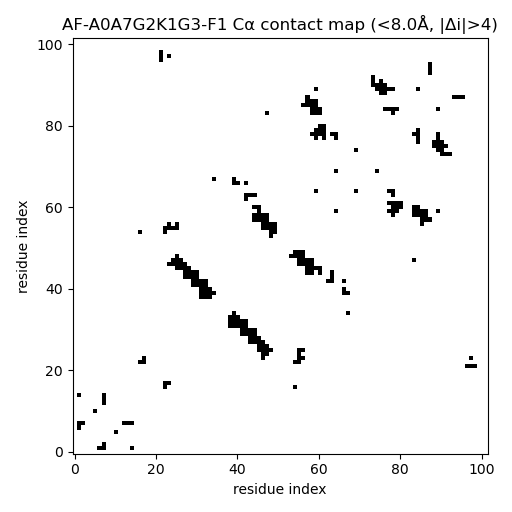-4.924 1.00 94.00 84 CYS A CA 1
ATOM 650 C C . CYS A 1 84 ? 0.024 9.886 -3.471 1.00 94.00 84 CYS A C 1
ATOM 652 O O . CYS A 1 84 ? 0.981 10.500 -2.998 1.00 94.00 84 CYS A O 1
ATOM 654 N N . VAL A 1 85 ? -1.046 9.558 -2.750 1.00 96.19 85 VAL A N 1
ATOM 655 C CA . VAL A 1 85 ? -1.096 9.677 -1.292 1.00 96.19 85 VAL A CA 1
ATOM 656 C C . VAL A 1 85 ? -0.429 8.447 -0.683 1.00 96.19 85 VAL A C 1
ATOM 658 O O . VAL A 1 85 ? -0.938 7.340 -0.818 1.00 96.19 85 VAL A O 1
ATOM 661 N N . TRP A 1 86 ? 0.711 8.597 -0.009 1.00 95.56 86 TRP A N 1
ATOM 662 C CA . TRP A 1 86 ? 1.429 7.448 0.556 1.00 95.56 86 TRP A CA 1
ATOM 663 C C . TRP A 1 86 ? 0.619 6.774 1.674 1.00 95.56 86 TRP A C 1
ATOM 665 O O . TRP A 1 86 ? 0.361 7.381 2.718 1.00 95.56 86 TRP A O 1
ATOM 675 N N . ALA A 1 87 ? 0.270 5.495 1.503 1.00 95.25 87 ALA A N 1
ATOM 676 C CA . ALA A 1 87 ? -0.610 4.771 2.428 1.00 95.25 87 ALA A CA 1
ATOM 677 C C . ALA A 1 87 ? -0.097 4.770 3.879 1.00 95.25 87 ALA A C 1
ATOM 679 O O . ALA A 1 87 ? -0.872 4.944 4.818 1.00 95.25 87 ALA A O 1
ATOM 680 N N . LYS A 1 88 ? 1.226 4.667 4.060 1.00 93.50 88 LYS A N 1
ATOM 681 C CA . LYS A 1 88 ? 1.888 4.698 5.375 1.00 93.50 88 LYS A CA 1
ATOM 682 C C . LYS A 1 88 ? 1.727 6.028 6.128 1.00 93.50 88 LYS A C 1
ATOM 684 O O . LYS A 1 88 ? 1.827 6.040 7.346 1.00 93.50 88 LYS A O 1
ATOM 689 N N . TYR A 1 89 ? 1.522 7.146 5.426 1.00 94.00 89 TYR A N 1
ATOM 690 C CA . TYR A 1 89 ? 1.299 8.455 6.056 1.00 94.00 89 TYR A CA 1
ATOM 691 C C . TYR A 1 89 ? -0.190 8.745 6.230 1.00 94.00 89 TYR A C 1
ATOM 693 O O . TYR A 1 89 ? -0.592 9.334 7.232 1.00 94.00 89 TYR A O 1
ATOM 701 N N . ALA A 1 90 ? -1.014 8.291 5.285 1.00 95.44 90 ALA A N 1
ATOM 702 C CA . ALA A 1 90 ? -2.461 8.382 5.395 1.00 95.44 90 ALA A CA 1
ATOM 703 C C . ALA A 1 90 ? -3.011 7.540 6.555 1.00 95.44 90 ALA A C 1
ATOM 705 O O . ALA A 1 90 ? -3.983 7.945 7.187 1.00 95.44 90 ALA A O 1
ATOM 706 N N . ILE A 1 91 ? -2.394 6.392 6.852 1.00 95.62 91 ILE A N 1
ATOM 707 C CA . ILE A 1 91 ? -2.815 5.471 7.912 1.00 95.62 91 ILE A CA 1
ATOM 708 C C . ILE A 1 91 ? -1.579 5.123 8.767 1.00 95.62 91 ILE A C 1
ATOM 710 O O . ILE A 1 91 ? -0.989 4.056 8.598 1.00 95.62 91 ILE A O 1
ATOM 714 N N . PRO A 1 92 ? -1.142 6.030 9.662 1.00 93.50 92 PRO A N 1
ATOM 715 C CA . PRO A 1 92 ? 0.155 5.933 10.344 1.00 93.50 92 PRO A CA 1
ATOM 716 C C . PRO A 1 92 ? 0.275 4.736 11.293 1.00 93.50 92 PRO A C 1
ATOM 718 O O . PRO A 1 92 ? 1.376 4.243 11.525 1.00 93.50 92 PRO A O 1
ATOM 721 N N . ASP A 1 93 ? -0.852 4.256 11.817 1.00 91.94 93 ASP A N 1
ATOM 722 C CA . ASP A 1 93 ? -0.894 3.113 12.730 1.00 91.94 93 ASP A CA 1
ATOM 723 C C . ASP A 1 93 ? -0.944 1.762 11.986 1.00 91.94 93 ASP A C 1
ATOM 725 O O . ASP A 1 93 ? -0.909 0.704 12.616 1.00 91.94 93 ASP A O 1
ATOM 729 N N . ALA A 1 94 ? -1.031 1.770 10.648 1.00 91.81 94 ALA A N 1
ATOM 730 C CA . ALA A 1 94 ? -1.060 0.559 9.836 1.00 91.81 94 ALA A CA 1
ATOM 731 C C . ALA A 1 94 ? 0.334 0.162 9.335 1.00 91.81 94 ALA A C 1
ATOM 733 O O . ALA A 1 94 ? 1.165 0.989 8.961 1.00 91.81 94 ALA A O 1
ATOM 734 N N . VAL A 1 95 ? 0.561 -1.150 9.258 1.00 92.06 95 VAL A N 1
ATOM 735 C CA . VAL A 1 95 ? 1.758 -1.737 8.652 1.00 92.06 95 VAL A CA 1
ATOM 736 C C . VAL A 1 95 ? 1.367 -2.407 7.344 1.00 92.06 95 VAL A C 1
ATOM 738 O O . VAL A 1 95 ? 0.543 -3.319 7.326 1.00 92.06 95 VAL A O 1
ATOM 741 N N . PHE A 1 96 ? 1.996 -1.983 6.251 1.00 91.69 96 PHE A N 1
ATOM 742 C CA . PHE A 1 96 ? 1.757 -2.526 4.918 1.00 91.69 96 PHE A CA 1
ATOM 743 C C . PHE A 1 96 ? 2.909 -3.441 4.516 1.00 91.69 96 PHE A C 1
ATOM 745 O O . PHE A 1 96 ? 4.071 -3.035 4.507 1.00 91.69 96 PHE A O 1
ATOM 752 N N . THR A 1 97 ? 2.585 -4.685 4.179 1.00 92.06 97 THR A N 1
ATOM 753 C CA . THR A 1 97 ? 3.532 -5.642 3.599 1.00 92.06 97 THR A CA 1
ATOM 754 C C . THR A 1 97 ? 2.962 -6.130 2.281 1.00 92.06 97 THR A C 1
ATOM 756 O O . THR A 1 97 ? 1.778 -6.446 2.207 1.00 92.06 97 THR A O 1
ATOM 759 N N . TYR A 1 98 ? 3.802 -6.183 1.255 1.00 91.31 98 TYR A N 1
ATOM 760 C CA . TYR A 1 98 ? 3.452 -6.740 -0.040 1.00 91.31 98 TYR A CA 1
ATOM 761 C C . TYR A 1 98 ? 4.233 -8.042 -0.211 1.00 91.31 98 TYR A C 1
ATOM 763 O O . TYR A 1 98 ? 5.387 -8.145 0.199 1.00 91.31 98 TYR A O 1
ATOM 771 N N . GLN A 1 99 ? 3.581 -9.077 -0.718 1.00 86.81 99 GLN A N 1
ATOM 772 C CA . GLN A 1 99 ? 4.215 -10.371 -0.941 1.00 86.81 99 GLN A CA 1
ATOM 773 C C . GLN A 1 99 ? 4.192 -10.635 -2.439 1.00 86.81 99 GLN A C 1
ATOM 775 O O . GLN A 1 99 ? 3.128 -10.646 -3.054 1.00 86.81 99 GLN A O 1
ATOM 780 N N . THR A 1 100 ? 5.380 -10.779 -3.023 1.00 78.06 100 THR A N 1
ATOM 781 C CA . THR A 1 100 ? 5.570 -11.096 -4.438 1.00 78.06 100 THR A CA 1
ATOM 782 C C . THR A 1 100 ? 6.254 -12.450 -4.558 1.00 78.06 100 THR A C 1
ATOM 784 O O . THR A 1 100 ? 7.280 -12.686 -3.922 1.00 78.06 100 THR A O 1
ATOM 787 N N . GLY A 1 101 ? 5.690 -13.325 -5.392 1.00 66.81 101 GLY A N 1
ATOM 788 C CA . GLY A 1 101 ? 6.143 -14.713 -5.519 1.00 66.81 101 GLY A CA 1
ATOM 789 C C . GLY A 1 101 ? 5.637 -15.620 -4.391 1.00 66.81 101 GLY A C 1
ATOM 790 O O . GLY A 1 101 ? 5.227 -15.142 -3.334 1.00 66.81 101 GLY A O 1
ATOM 791 N N . GLU A 1 102 ? 5.633 -16.927 -4.661 1.00 44.03 102 GLU A N 1
ATOM 792 C CA . GLU A 1 102 ? 5.530 -17.978 -3.635 1.00 44.03 102 GLU A CA 1
ATOM 793 C C . GLU A 1 102 ? 6.876 -18.196 -2.932 1.00 44.03 102 GLU A C 1
ATOM 795 O O . GLU A 1 102 ? 7.922 -18.145 -3.625 1.00 44.03 102 GLU A O 1
#

Nearest PDB structures (foldseek):
  1ze3-assembly1_D  TM=6.735E-01  e=1.154E-03  Escherichia coli
  7b0x-assembly1_D  TM=6.133E-01  e=5.355E-04  Escherichia coli K-12
  3bwu-assembly1_D  TM=6.289E-01  e=1.083E-03  Escherichia coli K-12
  3rfz-assembly3_B  TM=6.812E-01  e=1.809E-02  Escherichia coli
  3rfz-assembly3_E-2  TM=6.472E-01  e=1.156E-02  Escherichia coli

Mean predicted aligned error: 7.57 Å

Sequence (102 aa):
DGAYWGGGSKLGVDFSRFNQKNAVLPGEYDAEVRVNNVLKGNVRLRFADNDETQRAELCLTPALQEMLDLEKSAIKQQGEEDSCVWAKYAIPDAVFTYQTGE

pLDDT: mean 85.18, std 13.65, range [44.03, 97.31]

Foldseek 3Di:
DCVVVVRCVVVVDDCVQVVDPQRDDFDWDWDFDDAPNHTLGTDIWGWDQDPVVRGTATFQAQVNVVSNVDDPVQAPDHGHDPDGDGPCVRRVPDDDHDDDDD

Organism: NCBI:txid456482

Secondary structure (DSSP, 8-state):
-GGGGT-GGGTT--GGGGSSTT---SEEEEEEEEETTEEEEEEEEEEEEETTTTEEEEE--HHHHHHHT--GGG-SS---SSS--BHHHHSTT---------

Solvent-accessible surface area (backbone atom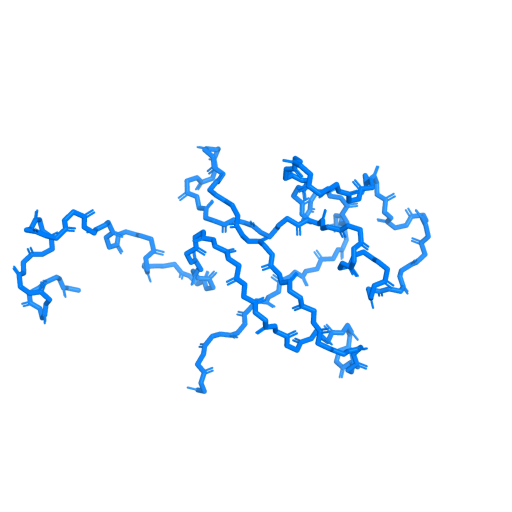s only — not comparable to full-atom values): 6476 Å² total; per-residue (Å²): 126,44,72,87,67,76,41,35,80,78,74,76,55,72,65,76,60,67,81,44,87,78,57,56,73,58,46,74,44,82,40,80,43,63,58,96,88,39,82,65,49,74,48,76,44,42,26,42,76,34,84,91,78,74,39,40,41,54,36,24,26,50,73,54,52,62,60,64,71,66,61,73,88,59,47,77,48,79,42,36,85,93,52,79,36,48,36,62,69,21,26,66,91,54,85,90,82,75,84,81,82,135